Protein AF-A0A5C2RQ33-F1 (afdb_monomer_lite)

Sequence (122 aa):
REKHENQGYITQQNASLTKAIVAAMRERRAGTFMRWVKGHNSHPGNEKADELSGLGALKQVHGMIDLSVSTKLKLTGCKLTWLTQKLAYSAIRQRKQLTLTPRRRTAANLSRSHLSPTMYPS

Foldseek 3Di:
DVLCLQQLVLPPPCSLVVLLVVQVCVVDPDHDDDDDDDPPPPPVVVVVVVVVVVVQVPDPDHDDDDSDGDPVSDRPGHNPVSDDPVSVVSNVVVVVVVVDDPDPVVVVVVVVVVDDDPDDDD

Secondary structure (DSSP, 8-state):
-HHHHHTTTTT-TTHHHHHHHHHHHHH-SS--------TTS--HHHHHHHHHHHHHHT-SSPPPPP----GGG---S--GGG--HHHHHHHHHHHHHHHPPPPHHHHHHHHHHSS-------

Radius of gyration: 21.96 Å; chains: 1; bounding box: 47×55×38 Å

Structure (mmCIF, N/CA/C/O backbone):
data_AF-A0A5C2RQ33-F1
#
_entry.id   AF-A0A5C2RQ33-F1
#
loop_
_atom_site.group_PDB
_atom_site.id
_atom_site.type_symbol
_atom_site.label_atom_id
_atom_site.label_alt_id
_atom_site.label_comp_id
_atom_site.label_asym_id
_atom_site.label_entity_id
_atom_site.label_seq_id
_atom_site.pdbx_PDB_ins_code
_atom_site.Cartn_x
_atom_site.Cartn_y
_atom_site.Cartn_z
_atom_site.occupancy
_atom_site.B_iso_or_equiv
_atom_site.auth_seq_id
_atom_site.auth_comp_id
_atom_site.auth_asym_id
_atom_site.auth_atom_id
_atom_site.pdbx_PDB_model_num
ATOM 1 N N . ARG A 1 1 ? 0.326 -11.639 4.647 1.00 68.00 1 ARG A N 1
ATOM 2 C CA . ARG A 1 1 ? -0.815 -11.301 3.758 1.00 68.00 1 ARG A CA 1
ATOM 3 C C . ARG A 1 1 ? -2.142 -11.319 4.509 1.00 68.00 1 ARG A C 1
ATOM 5 O O . ARG A 1 1 ? -2.719 -10.256 4.682 1.00 68.00 1 ARG A O 1
ATOM 12 N N . GLU A 1 2 ? -2.588 -12.477 5.001 1.00 86.62 2 GLU A N 1
ATOM 13 C CA . GLU A 1 2 ? -3.918 -12.633 5.610 1.00 86.62 2 GLU A CA 1
ATOM 14 C C . GLU A 1 2 ? -4.173 -11.667 6.774 1.00 86.62 2 GLU A C 1
ATOM 16 O O . GLU A 1 2 ? -5.190 -10.990 6.802 1.00 86.62 2 GLU A O 1
ATOM 21 N N . LYS A 1 3 ? -3.193 -11.492 7.666 1.00 91.12 3 LYS A N 1
ATOM 22 C CA . LYS A 1 3 ? -3.263 -10.504 8.751 1.00 91.12 3 LYS A CA 1
ATOM 23 C C . LYS A 1 3 ? -3.561 -9.079 8.263 1.00 91.12 3 LYS A C 1
ATOM 25 O O . LYS A 1 3 ? -4.357 -8.384 8.883 1.00 91.12 3 LYS A O 1
ATOM 30 N N . HIS A 1 4 ? -2.938 -8.635 7.169 1.00 91.94 4 HIS A N 1
ATOM 31 C CA . HIS A 1 4 ? -3.138 -7.278 6.644 1.00 91.94 4 HIS A CA 1
ATOM 32 C C . HIS A 1 4 ? -4.530 -7.116 6.029 1.00 91.94 4 HIS A C 1
ATOM 34 O O . HIS A 1 4 ? -5.167 -6.086 6.239 1.00 91.94 4 HIS A O 1
ATOM 40 N N . GLU A 1 5 ? -5.018 -8.150 5.338 1.00 90.81 5 GLU A N 1
ATOM 41 C CA . GLU A 1 5 ? -6.396 -8.207 4.845 1.00 90.81 5 GLU A CA 1
ATOM 42 C C . GLU A 1 5 ? -7.389 -8.213 6.013 1.00 90.81 5 GLU A C 1
ATOM 44 O O . GLU A 1 5 ? -8.318 -7.415 6.041 1.00 90.81 5 GLU A O 1
ATOM 49 N N . ASN A 1 6 ? -7.155 -9.021 7.044 1.00 93.38 6 ASN A N 1
ATOM 50 C CA . ASN A 1 6 ? -8.017 -9.063 8.221 1.00 93.38 6 ASN A CA 1
ATOM 51 C C . ASN A 1 6 ? -8.067 -7.707 8.935 1.00 93.38 6 ASN A C 1
ATOM 53 O O . ASN A 1 6 ? -9.138 -7.287 9.349 1.00 93.38 6 ASN A O 1
ATOM 57 N N . GLN A 1 7 ? -6.946 -6.985 9.005 1.00 94.25 7 GLN A N 1
ATOM 58 C CA . GLN A 1 7 ? -6.859 -5.643 9.588 1.00 94.25 7 GLN A CA 1
ATOM 59 C C . GLN A 1 7 ? -7.303 -4.511 8.642 1.00 94.25 7 GLN A C 1
ATOM 61 O O . GLN A 1 7 ? -7.201 -3.339 9.004 1.00 94.25 7 GLN A O 1
ATOM 66 N N . GLY A 1 8 ? -7.751 -4.800 7.417 1.00 92.38 8 GLY A N 1
ATOM 67 C CA . GLY A 1 8 ? -8.184 -3.767 6.468 1.00 92.38 8 GLY A CA 1
ATOM 68 C C . GLY A 1 8 ? -7.064 -2.890 5.892 1.00 92.38 8 GLY A C 1
ATOM 69 O O . GLY A 1 8 ? -7.355 -1.877 5.248 1.00 92.38 8 GLY A O 1
ATOM 70 N N . TYR A 1 9 ? -5.796 -3.267 6.102 1.00 94.31 9 TYR A N 1
ATOM 71 C CA . TYR A 1 9 ? -4.586 -2.494 5.780 1.00 94.31 9 TYR A CA 1
ATOM 72 C C . TYR A 1 9 ? -4.488 -1.124 6.470 1.00 94.31 9 TYR A C 1
ATOM 74 O O . TYR A 1 9 ? -3.734 -0.266 6.024 1.00 94.31 9 TYR A O 1
ATOM 82 N N . ILE A 1 10 ? -5.220 -0.910 7.567 1.00 92.62 10 ILE A N 1
ATOM 83 C CA . ILE A 1 10 ? -5.326 0.395 8.247 1.00 92.62 10 ILE A CA 1
ATOM 84 C C . ILE A 1 10 ? -3.953 0.957 8.656 1.00 92.62 10 ILE A C 1
ATOM 86 O O . ILE A 1 10 ? -3.742 2.163 8.635 1.00 92.62 10 ILE A O 1
ATOM 90 N N . THR A 1 11 ? -3.001 0.108 9.034 1.00 90.62 11 THR A N 1
ATOM 91 C CA . THR A 1 11 ? -1.686 0.538 9.540 1.00 90.62 11 THR A CA 1
ATOM 92 C C . THR A 1 11 ? -0.594 0.598 8.472 1.00 90.62 11 THR A C 1
ATOM 94 O O . THR A 1 11 ? 0.537 0.956 8.789 1.00 90.62 11 THR A O 1
ATOM 97 N N . GLN A 1 12 ? -0.896 0.224 7.227 1.00 91.44 12 GLN A N 1
ATOM 98 C CA . GLN A 1 12 ? 0.102 0.102 6.165 1.00 91.44 12 GLN A CA 1
ATOM 99 C C . GLN A 1 12 ? 0.231 1.417 5.393 1.00 91.44 12 GLN A C 1
ATOM 101 O O . GLN A 1 12 ? -0.769 1.976 4.952 1.00 91.44 12 GLN A O 1
ATOM 106 N N . GLN A 1 13 ? 1.461 1.890 5.187 1.00 90.38 13 GLN A N 1
ATOM 107 C CA . GLN A 1 13 ? 1.712 3.133 4.445 1.00 90.38 13 GLN A CA 1
ATOM 108 C C . GLN A 1 13 ? 1.361 2.983 2.956 1.00 90.38 13 GLN A C 1
ATOM 110 O O . GLN A 1 13 ? 0.690 3.826 2.374 1.00 90.38 13 GLN A O 1
ATOM 115 N N . ASN A 1 14 ? 1.734 1.853 2.355 1.00 91.69 14 ASN A N 1
ATOM 116 C CA . ASN A 1 14 ? 1.475 1.504 0.956 1.00 91.69 14 ASN A CA 1
ATOM 117 C C . ASN A 1 14 ? 0.171 0.696 0.780 1.00 91.69 14 ASN A C 1
ATOM 119 O O . ASN A 1 14 ? 0.084 -0.202 -0.066 1.00 91.69 14 ASN A O 1
ATOM 123 N N . ALA A 1 15 ? -0.849 0.983 1.599 1.00 91.38 15 ALA A N 1
ATOM 124 C CA . ALA A 1 15 ? -2.102 0.229 1.619 1.00 91.38 15 ALA A CA 1
ATOM 125 C C . ALA A 1 15 ? -2.817 0.214 0.258 1.00 91.38 15 ALA A C 1
ATOM 127 O O . ALA A 1 15 ? -3.331 -0.830 -0.137 1.00 91.38 15 ALA A O 1
ATOM 128 N N . SER A 1 16 ? -2.847 1.341 -0.460 1.00 90.88 16 SER A N 1
ATOM 129 C CA . SER A 1 16 ? -3.486 1.453 -1.781 1.00 90.88 16 SER A CA 1
ATOM 130 C C . SER A 1 16 ? -2.819 0.545 -2.815 1.00 90.88 16 SER A C 1
ATOM 132 O O . SER A 1 16 ? -3.492 -0.295 -3.409 1.00 90.88 16 SER A O 1
ATOM 134 N N . LEU A 1 17 ? -1.493 0.645 -2.952 1.00 93.25 17 LEU A N 1
ATOM 135 C CA . LEU A 1 17 ? -0.692 -0.185 -3.857 1.00 93.25 17 LEU A CA 1
ATOM 136 C C . LEU A 1 17 ? -0.857 -1.672 -3.543 1.00 93.25 17 LEU A C 1
ATOM 138 O O . LEU A 1 17 ? -1.127 -2.478 -4.428 1.00 93.25 17 LEU A O 1
ATOM 142 N N . THR A 1 18 ? -0.766 -2.040 -2.263 1.00 92.31 18 THR A N 1
ATOM 143 C CA . THR A 1 18 ? -0.880 -3.445 -1.855 1.00 92.31 18 THR A CA 1
ATOM 144 C C . THR A 1 18 ? -2.270 -4.009 -2.157 1.00 92.31 18 THR A C 1
ATOM 146 O O . THR A 1 18 ? -2.381 -5.142 -2.622 1.00 92.31 18 THR A O 1
ATOM 149 N N . LYS A 1 19 ? -3.338 -3.229 -1.928 1.00 92.38 19 LYS A N 1
ATOM 150 C CA . LYS A 1 19 ? -4.711 -3.631 -2.273 1.00 92.38 19 LYS A CA 1
ATOM 151 C C . LYS A 1 19 ? -4.877 -3.828 -3.778 1.00 92.38 19 LYS A C 1
ATOM 153 O O . LYS A 1 19 ? -5.444 -4.843 -4.172 1.00 92.38 19 LYS A O 1
ATOM 158 N N . ALA A 1 20 ? -4.357 -2.907 -4.589 1.00 92.94 20 ALA A N 1
ATOM 159 C CA . ALA A 1 20 ? -4.414 -2.996 -6.046 1.00 92.94 20 ALA A CA 1
ATOM 160 C C . ALA A 1 20 ? -3.680 -4.242 -6.568 1.00 92.94 20 ALA A C 1
ATOM 162 O O . ALA A 1 20 ? -4.258 -5.025 -7.315 1.00 92.94 20 ALA A O 1
ATOM 163 N N . ILE A 1 21 ? -2.458 -4.498 -6.088 1.00 92.38 21 ILE A N 1
ATOM 164 C CA . ILE A 1 21 ? -1.666 -5.677 -6.475 1.00 92.38 21 ILE A CA 1
ATOM 165 C C . ILE A 1 21 ? -2.395 -6.977 -6.112 1.00 92.38 21 ILE A C 1
ATOM 167 O O . ILE A 1 21 ? -2.544 -7.864 -6.952 1.00 92.38 21 ILE A O 1
ATOM 171 N N . VAL A 1 22 ? -2.883 -7.099 -4.871 1.00 91.62 22 VAL A N 1
ATOM 172 C CA . VAL A 1 22 ? -3.593 -8.311 -4.424 1.00 91.62 22 VAL A CA 1
ATOM 173 C C . VAL A 1 22 ? -4.889 -8.521 -5.210 1.00 91.62 22 VAL A C 1
ATOM 175 O O . VAL A 1 22 ? -5.224 -9.665 -5.521 1.00 91.62 22 VAL A O 1
ATOM 178 N N . ALA A 1 23 ? -5.612 -7.449 -5.537 1.00 91.62 23 ALA A N 1
ATOM 179 C CA . ALA A 1 23 ? -6.816 -7.529 -6.354 1.00 91.62 23 ALA A CA 1
ATOM 180 C C . ALA A 1 23 ? -6.507 -7.978 -7.787 1.00 91.62 23 ALA A C 1
ATOM 182 O O . ALA A 1 23 ? -7.103 -8.951 -8.242 1.00 91.62 23 ALA A O 1
ATOM 183 N N . ALA A 1 24 ? -5.525 -7.359 -8.448 1.00 90.81 24 ALA A N 1
ATOM 184 C CA . ALA A 1 24 ? -5.109 -7.720 -9.803 1.00 90.81 24 ALA A CA 1
ATOM 185 C C . ALA A 1 24 ? -4.664 -9.191 -9.899 1.00 90.81 24 ALA A C 1
ATOM 187 O O . ALA A 1 24 ? -4.998 -9.898 -10.848 1.00 90.81 24 ALA A O 1
ATOM 188 N N . MET A 1 25 ? -3.968 -9.694 -8.874 1.00 91.00 25 MET A N 1
ATOM 189 C CA . MET A 1 25 ? -3.584 -11.109 -8.798 1.00 91.00 25 MET A CA 1
ATOM 190 C C . MET A 1 25 ? -4.780 -12.052 -8.647 1.00 91.00 25 MET A C 1
ATOM 192 O O . MET A 1 25 ? -4.743 -13.159 -9.176 1.00 91.00 25 MET A O 1
ATOM 196 N N . ARG A 1 26 ? -5.827 -11.640 -7.919 1.00 89.81 26 ARG A N 1
ATOM 197 C CA . ARG A 1 26 ? -7.056 -12.430 -7.722 1.00 89.81 26 ARG A CA 1
ATOM 198 C C . ARG A 1 26 ? -7.991 -12.397 -8.926 1.00 89.81 26 ARG A C 1
ATOM 200 O O . ARG A 1 26 ? -8.752 -13.336 -9.115 1.00 89.81 26 ARG A O 1
ATOM 207 N N . GLU A 1 27 ? -7.966 -11.320 -9.699 1.00 91.06 27 GLU A N 1
ATOM 208 C CA . GLU A 1 27 ? -8.789 -11.169 -10.900 1.00 91.06 27 GLU A CA 1
ATOM 209 C C . GLU A 1 27 ? -8.307 -12.058 -12.054 1.00 91.06 27 GLU A C 1
ATOM 211 O O . GLU A 1 27 ? -9.091 -12.477 -12.908 1.00 91.06 27 GLU A O 1
ATOM 216 N N . ARG A 1 28 ? -7.016 -12.405 -12.062 1.00 90.00 28 ARG A N 1
ATOM 217 C CA . ARG A 1 28 ? -6.440 -13.309 -13.055 1.00 90.00 28 ARG A CA 1
ATOM 218 C C . ARG A 1 28 ? -7.083 -14.699 -12.954 1.00 90.00 28 ARG A C 1
ATOM 220 O O . ARG A 1 28 ? -7.052 -15.336 -11.908 1.00 90.00 28 ARG A O 1
ATOM 227 N N . ARG A 1 29 ? -7.604 -15.203 -14.080 1.00 88.69 29 ARG A N 1
ATOM 228 C CA . ARG A 1 29 ? -8.194 -16.557 -14.176 1.00 88.69 29 ARG A CA 1
ATOM 229 C C . ARG A 1 29 ? -7.180 -17.677 -13.921 1.00 88.69 29 ARG A C 1
ATOM 231 O O . ARG A 1 29 ? -7.537 -18.718 -13.387 1.00 88.69 29 ARG A O 1
ATOM 238 N N . ALA A 1 30 ? -5.930 -17.469 -14.330 1.00 91.88 30 ALA A N 1
ATOM 239 C CA . ALA A 1 30 ? -4.839 -18.408 -14.102 1.00 91.88 30 ALA A CA 1
ATOM 240 C C . ALA A 1 30 ? -4.173 -18.166 -12.741 1.00 91.88 30 ALA A C 1
ATOM 242 O O . ALA A 1 30 ? -4.028 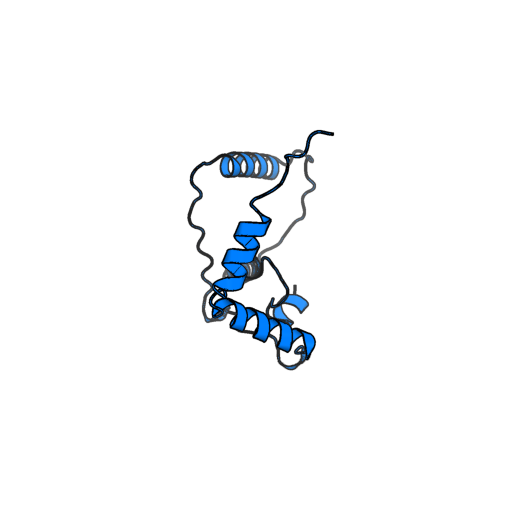-17.019 -12.311 1.00 91.88 30 ALA A O 1
ATOM 243 N N . GLY A 1 31 ? -3.702 -19.244 -12.107 1.00 89.44 31 GLY A N 1
ATOM 244 C CA . GLY A 1 31 ? -2.921 -19.164 -10.874 1.00 89.44 31 GLY A CA 1
ATOM 245 C C . GLY A 1 31 ? -1.692 -18.265 -11.037 1.00 89.44 31 GLY A C 1
ATOM 246 O O . GLY A 1 31 ? -0.985 -18.331 -12.042 1.00 89.44 31 GLY A O 1
ATOM 247 N N . THR A 1 32 ? -1.448 -17.409 -10.045 1.00 90.62 32 THR A N 1
ATOM 248 C CA . THR A 1 32 ? -0.268 -16.537 -10.003 1.00 90.62 32 THR A CA 1
ATOM 249 C C . THR A 1 32 ? 0.728 -17.094 -8.996 1.00 90.62 32 THR A C 1
ATOM 251 O O . THR A 1 32 ? 0.410 -17.207 -7.813 1.00 90.62 32 THR A O 1
ATOM 254 N N . PHE A 1 33 ? 1.938 -17.407 -9.455 1.00 90.75 33 PHE A N 1
ATOM 255 C CA . PHE A 1 33 ? 3.021 -17.926 -8.623 1.00 90.75 33 PHE A CA 1
ATOM 256 C C . PHE A 1 33 ? 4.157 -16.911 -8.565 1.00 90.75 33 PHE A C 1
ATOM 258 O O . PHE A 1 33 ? 4.562 -16.359 -9.586 1.00 90.75 33 PHE A O 1
ATOM 265 N N . MET A 1 34 ? 4.665 -16.658 -7.363 1.00 89.81 34 MET A N 1
ATOM 266 C CA . MET A 1 34 ? 5.806 -15.775 -7.147 1.00 89.81 34 MET A CA 1
ATOM 267 C C . MET A 1 34 ? 7.045 -16.618 -6.908 1.00 89.81 34 MET A C 1
ATOM 269 O O . MET A 1 34 ? 7.054 -17.474 -6.026 1.00 89.81 34 MET A O 1
ATOM 273 N N . ARG A 1 35 ? 8.102 -16.338 -7.664 1.00 90.31 35 ARG A N 1
ATOM 274 C CA . ARG A 1 35 ? 9.430 -16.889 -7.422 1.00 90.31 35 ARG A CA 1
ATOM 275 C C . ARG A 1 35 ? 10.338 -15.748 -7.004 1.00 90.31 35 ARG A C 1
ATOM 277 O O . ARG A 1 35 ? 10.472 -14.773 -7.737 1.00 90.31 35 ARG A O 1
ATOM 284 N N . TRP A 1 36 ? 10.957 -15.881 -5.840 1.00 90.00 36 TRP A N 1
ATOM 285 C CA . TRP A 1 36 ? 12.029 -14.979 -5.455 1.00 90.00 36 TRP A CA 1
ATOM 286 C C . TRP A 1 36 ? 13.283 -15.334 -6.257 1.00 90.00 36 TRP A C 1
ATOM 288 O O . TRP A 1 36 ? 13.737 -16.477 -6.232 1.00 90.00 36 TRP A O 1
ATOM 298 N N . VAL A 1 37 ? 13.805 -14.366 -7.004 1.00 88.00 37 VAL A N 1
ATOM 299 C CA . VAL A 1 37 ? 15.064 -14.479 -7.743 1.00 88.00 37 VAL A CA 1
ATOM 300 C C . VAL A 1 37 ? 16.051 -13.533 -7.072 1.00 88.00 37 VAL A C 1
ATOM 302 O O . VAL A 1 37 ? 15.730 -12.370 -6.834 1.00 88.00 37 VAL A O 1
ATOM 305 N N . LYS A 1 38 ? 17.234 -14.040 -6.712 1.00 85.81 38 LYS A N 1
ATOM 306 C CA . LYS A 1 38 ? 18.278 -13.223 -6.089 1.00 85.81 38 LYS A CA 1
ATOM 307 C C . LYS A 1 38 ? 18.785 -12.188 -7.100 1.00 85.81 38 LYS A C 1
ATOM 309 O O . LYS A 1 38 ? 19.072 -12.543 -8.244 1.00 85.81 38 LYS A O 1
ATOM 314 N N . GLY A 1 39 ? 18.927 -10.937 -6.661 1.00 80.31 39 GLY A N 1
ATOM 315 C CA . GLY A 1 39 ? 19.588 -9.897 -7.452 1.00 80.31 39 GLY A CA 1
ATOM 316 C C . GLY A 1 39 ? 21.011 -10.318 -7.832 1.00 80.31 39 GLY A C 1
ATOM 317 O O . GLY A 1 39 ? 21.681 -11.002 -7.054 1.00 80.31 39 GLY A O 1
ATOM 318 N N . HIS A 1 40 ? 21.449 -9.930 -9.032 1.00 69.44 40 HIS A N 1
ATOM 319 C CA . HIS A 1 40 ? 22.780 -10.222 -9.590 1.00 69.44 40 HIS A CA 1
ATOM 320 C C . HIS A 1 40 ? 23.092 -11.697 -9.902 1.00 69.44 40 HIS A C 1
ATOM 322 O O . HIS A 1 40 ? 24.252 -12.049 -10.075 1.00 69.44 40 HIS A O 1
ATOM 328 N N . ASN A 1 41 ? 22.086 -12.571 -10.025 1.00 73.12 41 ASN A N 1
ATOM 329 C CA . ASN A 1 41 ? 22.288 -13.954 -10.492 1.00 73.12 41 ASN A CA 1
ATOM 330 C C . ASN A 1 41 ? 22.253 -14.096 -12.032 1.00 73.12 41 ASN A C 1
ATOM 332 O O . ASN A 1 41 ? 21.888 -15.151 -12.546 1.00 73.12 41 ASN A O 1
ATOM 336 N N . SER A 1 42 ? 22.506 -13.006 -12.758 1.00 74.00 42 SER A N 1
ATOM 337 C CA . SER A 1 42 ? 22.449 -12.911 -14.223 1.00 74.00 42 SER A CA 1
ATOM 338 C C . SER A 1 42 ? 21.221 -13.529 -14.894 1.00 74.00 42 SER A C 1
ATOM 340 O O . SER A 1 42 ? 21.306 -14.100 -15.978 1.00 74.00 42 SER A O 1
ATOM 342 N N . HIS A 1 43 ? 20.048 -13.431 -14.255 1.00 85.38 43 HIS A N 1
ATOM 343 C CA . HIS A 1 43 ? 18.799 -13.842 -14.888 1.00 85.38 43 HIS A CA 1
ATOM 344 C C . HIS A 1 43 ? 18.383 -12.762 -15.899 1.00 85.38 43 HIS A C 1
ATOM 346 O O . HIS A 1 43 ? 17.967 -11.685 -15.457 1.00 85.38 43 HIS A O 1
ATOM 352 N N . PRO A 1 44 ? 18.374 -13.037 -17.218 1.00 89.31 44 PRO A N 1
ATOM 353 C CA . PRO A 1 44 ? 18.231 -11.986 -18.231 1.00 89.31 44 PRO A CA 1
ATOM 354 C C . PRO A 1 44 ? 16.950 -11.158 -18.068 1.00 89.31 44 PRO A C 1
ATOM 356 O O . PRO A 1 44 ? 16.950 -9.936 -18.183 1.00 89.31 44 PRO A O 1
ATOM 359 N N . GLY A 1 45 ? 15.842 -11.820 -17.712 1.00 88.62 45 GLY A N 1
ATOM 360 C CA . GLY A 1 45 ? 14.571 -11.136 -17.462 1.00 88.62 45 GLY A CA 1
ATOM 361 C C . GLY A 1 45 ? 14.565 -10.224 -16.227 1.00 88.62 45 GLY A C 1
ATOM 362 O O . GLY A 1 45 ? 13.850 -9.228 -16.229 1.00 88.62 45 GLY A O 1
ATOM 363 N N . ASN A 1 46 ? 15.348 -10.537 -15.186 1.00 90.75 46 ASN A N 1
ATOM 364 C CA . ASN A 1 46 ? 15.441 -9.682 -13.998 1.00 90.75 46 ASN A CA 1
ATOM 365 C C . ASN A 1 46 ? 16.333 -8.475 -14.287 1.00 90.75 46 ASN A C 1
ATOM 367 O O . ASN A 1 46 ? 15.951 -7.357 -13.977 1.00 90.75 46 ASN A O 1
ATOM 371 N N . GLU A 1 47 ? 17.470 -8.693 -14.953 1.00 90.81 47 GLU A N 1
ATOM 372 C CA . GLU A 1 47 ? 18.377 -7.612 -15.355 1.00 90.81 47 GLU A CA 1
ATOM 373 C C . GLU A 1 47 ? 17.676 -6.598 -16.263 1.00 90.81 47 GLU A C 1
ATOM 375 O O . GLU A 1 47 ? 17.772 -5.393 -16.036 1.00 90.81 47 GLU A O 1
ATOM 380 N N . LYS A 1 48 ? 16.886 -7.068 -17.240 1.00 92.12 48 LYS A N 1
ATOM 381 C CA . LYS A 1 48 ? 16.126 -6.156 -18.100 1.00 92.12 48 LYS A CA 1
ATOM 382 C C . LYS A 1 48 ? 15.033 -5.406 -17.336 1.00 92.12 48 LYS A C 1
ATOM 384 O O . LYS A 1 48 ? 14.768 -4.245 -17.638 1.00 92.12 48 LYS A O 1
ATOM 389 N N . ALA A 1 49 ? 14.398 -6.042 -16.350 1.00 92.00 49 ALA A N 1
ATOM 390 C CA . ALA A 1 49 ? 13.424 -5.377 -15.487 1.00 92.00 49 ALA A CA 1
ATOM 391 C C . ALA A 1 49 ? 14.080 -4.304 -14.597 1.00 92.00 49 ALA A C 1
ATOM 393 O O . ALA A 1 49 ? 13.501 -3.228 -14.429 1.00 92.00 49 ALA A O 1
ATOM 394 N N . ASP A 1 50 ? 15.286 -4.562 -14.086 1.00 91.38 50 ASP A N 1
ATOM 395 C CA . ASP A 1 50 ? 16.077 -3.597 -13.316 1.00 91.38 50 ASP A CA 1
ATOM 396 C C . ASP A 1 50 ? 16.471 -2.394 -14.193 1.00 91.38 50 ASP A C 1
ATOM 398 O O . ASP A 1 50 ? 16.250 -1.247 -13.802 1.00 91.38 50 ASP A O 1
ATOM 402 N N . GLU A 1 51 ? 16.949 -2.640 -15.420 1.00 93.19 51 GLU A N 1
ATOM 403 C CA . GLU A 1 51 ? 17.264 -1.593 -16.405 1.00 93.19 51 GLU A CA 1
ATOM 404 C C . GLU A 1 51 ? 16.032 -0.726 -16.718 1.00 93.19 51 GLU A C 1
ATOM 406 O O . GLU A 1 51 ? 16.089 0.502 -16.627 1.00 93.19 51 GLU A O 1
ATOM 411 N N . LEU A 1 52 ? 14.888 -1.350 -17.027 1.00 93.62 52 LEU A N 1
ATOM 412 C CA . LEU A 1 52 ? 13.639 -0.631 -17.307 1.00 93.62 52 LEU A CA 1
ATOM 413 C C . LEU A 1 52 ? 13.143 0.166 -16.093 1.00 93.62 52 LEU A C 1
ATOM 415 O O . LEU A 1 52 ? 12.598 1.259 -16.263 1.00 93.62 52 LEU A O 1
ATOM 419 N N . SER A 1 53 ? 13.345 -0.347 -14.878 1.00 91.56 53 SER A N 1
ATOM 420 C CA . SER A 1 53 ? 12.992 0.361 -13.643 1.00 91.56 53 SER A CA 1
ATOM 421 C C . SER A 1 53 ? 13.878 1.589 -13.430 1.00 91.56 53 SER A C 1
ATOM 423 O O . SER A 1 53 ? 13.363 2.657 -13.101 1.00 91.56 53 SER A O 1
ATOM 425 N N . GLY A 1 54 ? 15.185 1.474 -13.696 1.00 92.94 54 GLY A N 1
ATOM 426 C CA . GLY A 1 54 ? 16.121 2.600 -13.672 1.00 92.94 54 GLY A CA 1
ATOM 427 C C . GLY A 1 54 ? 15.754 3.679 -14.693 1.00 92.94 54 GLY A C 1
ATOM 428 O O . GLY A 1 54 ? 15.639 4.851 -14.340 1.00 92.94 54 GLY A O 1
ATOM 429 N N . LEU A 1 55 ? 15.462 3.285 -15.936 1.00 93.69 55 LEU A N 1
ATOM 430 C CA . LEU A 1 55 ? 14.979 4.209 -16.969 1.00 93.69 55 LEU A CA 1
ATOM 431 C C . LEU A 1 55 ? 13.665 4.888 -16.564 1.00 93.69 55 LEU A C 1
ATOM 433 O O . LEU A 1 55 ? 13.483 6.077 -16.810 1.00 93.69 55 LEU A O 1
ATOM 437 N N . GLY A 1 56 ? 12.751 4.149 -15.930 1.00 91.25 56 GLY A N 1
ATOM 438 C CA . GLY A 1 56 ? 11.507 4.689 -15.387 1.00 91.25 56 GLY A CA 1
ATOM 439 C C . GLY A 1 56 ? 11.735 5.741 -14.300 1.00 91.25 56 GLY A C 1
ATOM 440 O O . GLY A 1 56 ? 11.069 6.772 -14.319 1.00 91.25 56 GLY A O 1
ATOM 441 N N . ALA A 1 57 ? 12.698 5.514 -13.404 1.00 92.75 57 ALA A N 1
ATOM 442 C CA . ALA A 1 57 ? 13.048 6.443 -12.329 1.00 92.75 57 ALA A CA 1
ATOM 443 C C . ALA A 1 57 ? 13.652 7.764 -12.839 1.00 92.75 57 ALA A C 1
ATOM 445 O O . ALA A 1 57 ? 13.517 8.790 -12.179 1.00 92.75 57 ALA A O 1
ATOM 446 N N . LEU A 1 58 ? 14.286 7.750 -14.017 1.00 93.88 58 LEU A N 1
ATOM 447 C CA . LEU A 1 58 ? 14.876 8.938 -14.645 1.00 93.88 58 LEU A CA 1
ATOM 448 C C . LEU A 1 58 ? 13.865 9.790 -15.432 1.00 93.88 58 LEU A C 1
ATOM 450 O O . LEU A 1 58 ? 14.199 10.895 -15.862 1.00 93.88 58 LEU A O 1
ATOM 454 N N . LYS A 1 59 ? 12.635 9.309 -15.653 1.00 92.19 59 LYS A N 1
ATOM 455 C CA . LYS A 1 59 ? 11.623 10.077 -16.392 1.00 92.19 59 LYS A CA 1
ATOM 456 C C . LYS A 1 59 ? 11.162 11.282 -15.573 1.00 92.19 59 LYS A C 1
ATOM 458 O O . LYS A 1 59 ? 10.691 11.133 -14.452 1.00 92.19 59 LYS A O 1
ATOM 463 N N . GLN A 1 60 ? 11.207 12.467 -16.183 1.00 89.44 60 GLN A N 1
ATOM 464 C CA . GLN A 1 60 ? 10.696 13.702 -15.570 1.00 89.44 60 GLN A CA 1
ATOM 465 C C . GLN A 1 60 ? 9.180 13.664 -15.340 1.00 89.44 60 GLN A C 1
ATOM 467 O O . GLN A 1 60 ? 8.681 14.236 -14.375 1.00 89.44 60 GLN A O 1
ATOM 472 N N . VAL A 1 61 ? 8.449 12.981 -16.224 1.00 89.88 61 VAL A N 1
ATOM 473 C CA . VAL A 1 61 ? 6.997 12.808 -16.133 1.00 89.88 61 VAL A CA 1
ATOM 474 C C . VAL A 1 61 ? 6.694 11.341 -15.869 1.00 89.88 61 VAL A C 1
ATOM 476 O O . VAL A 1 61 ? 7.046 10.466 -16.665 1.00 89.88 61 VAL A O 1
ATOM 479 N N . HIS A 1 62 ? 6.022 11.070 -14.753 1.00 85.31 62 HIS A N 1
ATOM 480 C CA . HIS A 1 62 ? 5.547 9.734 -14.426 1.00 85.31 62 HIS A CA 1
ATOM 481 C C . HIS A 1 62 ? 4.203 9.450 -15.107 1.00 85.31 62 HIS A C 1
ATOM 483 O O . HIS A 1 62 ? 3.334 10.316 -15.213 1.00 85.31 62 HIS A O 1
ATOM 489 N N . GLY A 1 63 ? 4.008 8.204 -15.540 1.00 84.12 63 GLY A N 1
ATOM 490 C CA . GLY A 1 63 ? 2.701 7.749 -16.007 1.00 84.12 63 GLY A CA 1
ATOM 491 C C . GLY A 1 63 ? 1.684 7.715 -14.864 1.00 84.12 63 GLY A C 1
ATOM 492 O O . GLY A 1 63 ? 2.039 7.457 -13.712 1.00 84.12 63 GLY A O 1
ATOM 493 N N . MET A 1 64 ? 0.412 7.955 -15.180 1.00 86.94 64 MET A N 1
ATOM 494 C CA . MET A 1 64 ? -0.681 7.697 -14.243 1.00 86.94 64 MET A CA 1
ATOM 495 C C . MET A 1 64 ? -0.860 6.184 -14.093 1.00 86.94 64 MET A C 1
ATOM 497 O O . MET A 1 64 ? -1.042 5.479 -15.084 1.00 86.94 64 MET A O 1
ATOM 501 N N . ILE A 1 65 ? -0.800 5.688 -12.859 1.00 86.94 65 ILE A N 1
ATOM 502 C CA . ILE A 1 65 ? -1.046 4.278 -12.544 1.00 86.94 65 ILE A CA 1
ATOM 503 C C . ILE A 1 65 ? -2.476 4.160 -12.031 1.00 86.94 65 ILE A C 1
ATOM 505 O O . ILE A 1 65 ? -2.823 4.785 -11.026 1.00 86.94 65 ILE A O 1
ATOM 509 N N . ASP A 1 66 ? -3.295 3.348 -12.698 1.00 88.94 66 ASP A N 1
ATOM 510 C CA . ASP A 1 66 ? -4.626 3.036 -12.192 1.00 88.94 66 ASP A CA 1
ATOM 511 C C . ASP A 1 66 ? -4.530 2.065 -11.007 1.00 88.94 66 ASP A C 1
ATOM 513 O O . ASP A 1 66 ? -4.002 0.959 -11.116 1.00 88.94 66 ASP A O 1
ATOM 517 N N . LEU A 1 67 ? -5.033 2.508 -9.856 1.00 91.56 67 LEU A N 1
ATOM 518 C CA . LEU A 1 67 ? -5.121 1.721 -8.624 1.00 91.56 67 LEU A CA 1
ATOM 519 C C . LEU A 1 67 ? -6.570 1.338 -8.298 1.00 91.56 67 LEU A C 1
ATOM 521 O O . LEU A 1 67 ? -6.877 0.981 -7.154 1.00 91.56 67 LEU A O 1
ATOM 525 N N . SER A 1 68 ? -7.476 1.454 -9.272 1.00 89.69 68 SER A N 1
ATOM 526 C CA . SER A 1 68 ? -8.855 1.021 -9.130 1.00 89.69 68 SER A CA 1
ATOM 527 C C . SER A 1 68 ? -8.920 -0.485 -8.852 1.00 89.69 68 SER A C 1
ATOM 529 O O . SER A 1 68 ? -8.132 -1.291 -9.339 1.00 89.69 68 SER A O 1
ATOM 531 N N . VAL A 1 69 ? -9.843 -0.867 -7.971 1.00 88.38 69 VAL A N 1
ATOM 532 C CA . VAL A 1 69 ? -10.064 -2.261 -7.581 1.00 88.38 69 VAL A CA 1
ATOM 533 C C . VAL A 1 69 ? -11.523 -2.586 -7.829 1.00 88.38 69 VAL A C 1
ATOM 535 O O . VAL A 1 69 ? -12.402 -1.864 -7.345 1.00 88.38 69 VAL A O 1
ATOM 538 N N . SER A 1 70 ? -11.770 -3.691 -8.538 1.00 87.81 70 SER A N 1
ATOM 539 C CA . SER A 1 70 ? -13.110 -4.233 -8.761 1.00 87.81 70 SER A CA 1
ATOM 540 C C . SER A 1 70 ? -13.895 -4.306 -7.452 1.00 87.81 70 SER A C 1
ATOM 542 O O . SER A 1 70 ? -13.386 -4.756 -6.422 1.00 87.81 70 SER A O 1
ATOM 544 N N . THR A 1 71 ? -15.156 -3.880 -7.483 1.00 85.62 71 THR A N 1
ATOM 545 C CA . THR A 1 71 ? -16.021 -3.802 -6.295 1.00 85.62 71 THR A CA 1
ATOM 546 C C . THR A 1 71 ? -16.140 -5.139 -5.567 1.00 85.62 71 THR A C 1
ATOM 548 O O . THR A 1 71 ? -16.160 -5.155 -4.339 1.00 85.62 71 THR A O 1
ATOM 551 N N . LYS A 1 72 ? -16.111 -6.260 -6.301 1.00 89.06 72 LYS A N 1
ATOM 552 C CA . LYS A 1 72 ? -16.149 -7.626 -5.747 1.00 89.06 72 LYS A CA 1
ATOM 553 C C . LYS A 1 72 ? -14.923 -7.975 -4.895 1.00 89.06 72 LYS A C 1
ATOM 555 O O . LYS A 1 72 ? -15.016 -8.806 -4.000 1.00 89.06 72 LYS A O 1
ATOM 560 N N . LEU A 1 73 ? -13.777 -7.354 -5.175 1.00 86.38 73 LEU A N 1
ATOM 561 C CA . LEU A 1 73 ? -12.499 -7.594 -4.492 1.00 86.38 73 LEU A CA 1
ATOM 562 C C . LEU A 1 73 ? -12.113 -6.445 -3.551 1.00 86.38 73 LEU A C 1
ATOM 564 O O . LEU A 1 73 ? -11.074 -6.494 -2.887 1.00 86.38 73 LEU A O 1
ATOM 568 N N . LYS A 1 74 ? -12.943 -5.399 -3.483 1.00 87.75 74 LYS A N 1
ATOM 569 C CA . LYS A 1 74 ? -12.666 -4.197 -2.710 1.00 87.75 74 LYS A CA 1
ATOM 570 C C . LYS A 1 74 ? -12.878 -4.457 -1.225 1.00 87.75 74 LYS A C 1
ATOM 572 O O . LYS A 1 74 ? -13.998 -4.535 -0.731 1.00 87.75 74 LYS A O 1
ATOM 577 N N . LEU A 1 75 ? -11.774 -4.498 -0.489 1.00 85.12 75 LEU A N 1
ATOM 578 C CA . LEU A 1 75 ? -11.813 -4.576 0.962 1.00 85.12 75 LEU A CA 1
ATOM 579 C C . LEU A 1 75 ? -12.094 -3.193 1.576 1.00 85.12 75 LEU A C 1
ATOM 581 O O . LEU A 1 75 ? -11.271 -2.275 1.488 1.00 85.12 75 LEU A O 1
ATOM 585 N N . THR A 1 76 ? -13.251 -3.055 2.221 1.00 84.50 76 THR A N 1
ATOM 586 C CA . THR A 1 76 ? -13.759 -1.785 2.768 1.00 84.50 76 THR A CA 1
ATOM 587 C C . THR A 1 76 ? -13.305 -1.494 4.201 1.00 84.50 76 THR A C 1
ATOM 589 O O . THR A 1 76 ? -13.357 -0.342 4.636 1.00 84.50 76 THR A O 1
ATOM 592 N N . GLY A 1 77 ? -12.811 -2.495 4.935 1.00 88.81 77 GLY A N 1
ATOM 593 C CA . GLY A 1 77 ? -12.420 -2.331 6.334 1.00 88.81 77 GLY A CA 1
ATOM 594 C C . GLY A 1 77 ? -11.745 -3.553 6.951 1.00 88.81 77 GLY A C 1
ATOM 595 O O . GLY A 1 77 ? -11.312 -4.466 6.254 1.00 88.81 77 GLY A O 1
ATOM 596 N N . CYS A 1 78 ? -11.631 -3.521 8.277 1.00 93.31 78 CYS A N 1
ATOM 597 C CA . CYS A 1 78 ? -11.142 -4.624 9.100 1.00 93.31 78 CYS A CA 1
ATOM 598 C C . CYS A 1 78 ? -12.269 -5.639 9.348 1.00 93.31 78 CYS A C 1
ATOM 600 O O . CYS A 1 78 ? -13.420 -5.242 9.540 1.00 93.31 78 CYS A O 1
ATOM 602 N N . LYS A 1 79 ? -11.941 -6.934 9.392 1.00 94.50 79 LYS A N 1
ATOM 603 C CA . LYS A 1 79 ? -12.856 -7.970 9.885 1.00 94.50 79 LYS A CA 1
ATOM 604 C C . LYS A 1 79 ? -13.168 -7.705 11.356 1.00 94.50 79 LYS A C 1
ATOM 606 O O . LYS A 1 79 ? -12.257 -7.463 12.143 1.00 94.50 79 LYS A O 1
ATOM 611 N N . LEU A 1 80 ? -14.437 -7.813 11.743 1.00 93.88 80 LEU A N 1
ATOM 612 C CA . LEU A 1 80 ? -14.868 -7.493 13.108 1.00 93.88 80 LEU A CA 1
ATOM 613 C C . LEU A 1 80 ? -14.125 -8.318 14.172 1.00 93.88 80 LEU A C 1
ATOM 615 O O . LEU A 1 80 ? -13.698 -7.775 15.182 1.00 93.88 80 LEU A O 1
ATOM 619 N N . THR A 1 81 ? -13.870 -9.595 13.892 1.00 96.50 81 THR A N 1
ATOM 620 C CA . THR A 1 81 ? -13.124 -10.515 14.770 1.00 96.50 81 THR A CA 1
ATOM 621 C C . THR A 1 81 ? -11.659 -10.124 14.994 1.00 96.50 81 THR A C 1
ATOM 623 O O . THR A 1 81 ? -11.037 -10.603 15.934 1.00 96.50 81 THR A O 1
ATOM 626 N N . TRP A 1 82 ? -11.097 -9.254 14.151 1.00 94.81 82 TRP A N 1
ATOM 627 C CA . TRP A 1 82 ? -9.720 -8.750 14.244 1.00 94.81 82 TRP A CA 1
ATOM 628 C C . TRP A 1 82 ? -9.649 -7.287 14.694 1.00 94.81 82 TRP A C 1
ATOM 630 O O . TRP A 1 82 ? -8.559 -6.710 14.794 1.00 94.81 82 TRP A O 1
ATOM 640 N N . LEU A 1 83 ? -10.802 -6.661 14.936 1.00 96.06 83 LEU A N 1
ATOM 641 C CA . LEU A 1 83 ? -10.879 -5.266 15.323 1.00 96.06 83 LEU A CA 1
ATOM 642 C C . LEU A 1 83 ? -10.466 -5.107 16.786 1.00 96.06 83 LEU A C 1
ATOM 644 O O . LEU A 1 83 ? -11.115 -5.607 17.696 1.00 96.06 83 LEU A O 1
ATOM 648 N N . THR A 1 84 ? -9.399 -4.349 17.011 1.00 95.81 84 THR A N 1
ATOM 649 C CA . THR A 1 84 ? -8.991 -3.915 18.350 1.00 95.81 84 THR A CA 1
ATOM 650 C C . THR A 1 84 ? -9.279 -2.431 18.528 1.00 95.81 84 THR A C 1
ATOM 652 O O . THR A 1 84 ? -9.324 -1.684 17.547 1.00 95.81 84 THR A O 1
ATOM 655 N N . GLN A 1 85 ? -9.391 -1.972 19.778 1.00 96.88 85 GLN A N 1
ATOM 656 C CA . GLN A 1 85 ? -9.566 -0.549 20.089 1.00 96.88 85 GLN A CA 1
ATOM 657 C C . GLN A 1 85 ? -8.483 0.318 19.431 1.00 96.88 85 GLN A C 1
ATOM 659 O O . GLN A 1 85 ? -8.782 1.352 18.837 1.00 96.88 85 GLN A O 1
ATOM 664 N N . LYS A 1 86 ? -7.222 -0.135 19.471 1.00 95.75 86 LYS A N 1
ATOM 665 C CA . LYS A 1 86 ? -6.095 0.542 18.814 1.00 95.75 86 LYS A CA 1
ATOM 666 C C . LYS A 1 86 ? -6.328 0.687 17.309 1.00 95.75 86 LYS A C 1
ATOM 668 O O . LYS A 1 86 ? -6.144 1.771 16.765 1.00 95.75 86 LYS A O 1
ATOM 673 N N . LEU A 1 87 ? -6.748 -0.390 16.644 1.00 95.00 87 LEU A N 1
ATOM 674 C CA . LEU A 1 87 ? -6.977 -0.400 15.200 1.00 95.00 87 LEU A CA 1
ATOM 675 C C . LEU A 1 87 ? -8.167 0.486 14.804 1.00 95.00 87 LEU A C 1
ATOM 677 O O . LEU A 1 87 ? -8.068 1.260 13.850 1.00 95.00 87 LEU A O 1
ATOM 681 N N . ALA A 1 88 ? -9.260 0.417 15.568 1.00 95.50 88 ALA A N 1
ATOM 682 C CA . ALA A 1 88 ? -10.425 1.277 15.396 1.00 95.50 88 ALA A CA 1
ATOM 683 C C . ALA A 1 88 ? -10.042 2.755 15.548 1.00 95.50 88 ALA A C 1
ATOM 685 O O . ALA A 1 88 ? -10.337 3.570 14.671 1.00 95.50 88 ALA A O 1
ATOM 686 N N . TYR A 1 89 ? -9.309 3.087 16.613 1.00 96.56 89 TYR A N 1
ATOM 687 C CA . TYR A 1 89 ? -8.833 4.441 16.869 1.00 96.56 89 TYR A CA 1
ATOM 688 C C . TYR A 1 89 ? -7.941 4.961 15.736 1.00 96.56 89 TYR A C 1
ATOM 690 O O . TYR A 1 89 ? -8.164 6.066 15.241 1.00 96.56 89 TYR A O 1
ATOM 698 N N . SER A 1 90 ? -6.978 4.160 15.263 1.00 93.88 90 SER A N 1
ATOM 699 C CA . SER A 1 90 ? -6.125 4.527 14.127 1.00 93.88 90 SER A CA 1
ATOM 700 C C . SER A 1 90 ? -6.937 4.819 12.863 1.00 93.88 90 SER A C 1
ATOM 702 O O . SER A 1 90 ? -6.718 5.855 12.238 1.00 93.88 90 SER A O 1
ATOM 704 N N . ALA A 1 91 ? -7.907 3.967 12.516 1.00 93.56 91 ALA A N 1
ATOM 705 C CA . ALA A 1 91 ? -8.755 4.177 11.341 1.00 93.56 91 ALA A CA 1
ATOM 706 C C . ALA A 1 91 ? -9.610 5.445 11.454 1.00 93.56 91 ALA A C 1
ATOM 708 O O . ALA A 1 91 ? -9.713 6.215 10.500 1.00 93.56 91 ALA A O 1
ATOM 709 N N . ILE A 1 92 ? -10.216 5.684 12.620 1.00 94.12 92 ILE A N 1
ATOM 710 C CA . ILE A 1 92 ? -11.018 6.887 12.868 1.00 94.12 92 ILE A CA 1
ATOM 711 C C . ILE A 1 92 ? -10.139 8.133 12.763 1.00 94.12 92 ILE A C 1
ATOM 713 O O . ILE A 1 92 ? -10.521 9.095 12.099 1.00 94.12 92 ILE A O 1
ATOM 717 N N . ARG A 1 93 ? -8.949 8.114 13.375 1.00 93.50 93 ARG A N 1
ATOM 718 C CA . ARG A 1 93 ? -8.004 9.234 13.327 1.00 93.50 93 ARG A CA 1
ATOM 719 C C . ARG A 1 93 ? -7.578 9.546 11.894 1.00 93.50 93 ARG A C 1
ATOM 721 O O . ARG A 1 93 ? -7.616 10.711 11.517 1.00 93.50 93 ARG A O 1
ATOM 728 N N . GLN A 1 94 ? -7.242 8.531 11.097 1.00 90.88 94 GLN A N 1
ATOM 729 C CA . GLN A 1 94 ? -6.892 8.705 9.681 1.00 90.88 94 GLN A CA 1
ATOM 730 C C . GLN A 1 94 ? -8.038 9.332 8.883 1.00 90.88 94 GLN A C 1
ATOM 732 O O . GLN A 1 94 ? -7.821 10.301 8.164 1.00 90.88 94 GLN A O 1
ATOM 737 N N . ARG A 1 95 ? -9.274 8.844 9.057 1.00 90.81 95 ARG A N 1
ATOM 738 C CA . ARG A 1 95 ? -10.451 9.424 8.385 1.00 90.81 95 ARG A CA 1
ATOM 739 C C . ARG A 1 95 ? -10.674 10.878 8.778 1.00 90.81 95 ARG A C 1
ATOM 741 O O . ARG A 1 95 ? -10.873 11.717 7.909 1.00 90.81 95 ARG A O 1
ATOM 748 N N . LYS A 1 96 ? -10.595 11.186 10.076 1.00 92.12 96 LYS A N 1
ATOM 749 C CA . LYS A 1 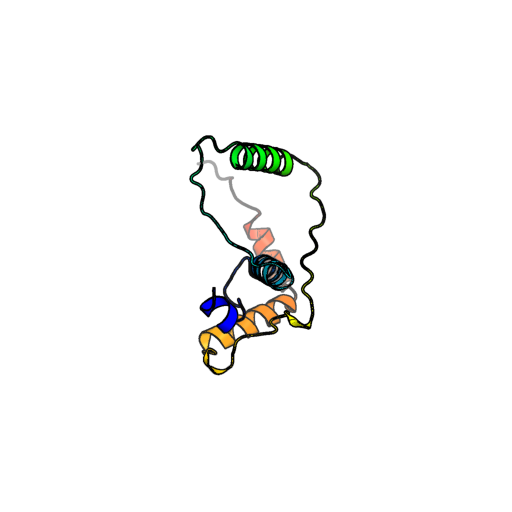96 ? -10.726 12.562 10.565 1.00 92.12 96 LYS A CA 1
ATOM 750 C C . LYS A 1 96 ? -9.630 13.456 9.996 1.00 92.12 96 LYS A C 1
ATOM 752 O O . LYS A 1 96 ? -9.931 14.569 9.588 1.00 92.12 96 LYS A O 1
ATOM 757 N N . GLN A 1 97 ? -8.395 12.966 9.903 1.00 89.25 97 GLN A N 1
ATOM 758 C CA . GLN A 1 97 ? -7.270 13.731 9.369 1.00 89.25 97 GLN A CA 1
ATOM 759 C C . GLN A 1 97 ? -7.489 14.194 7.922 1.00 89.25 97 GLN A C 1
ATOM 761 O O . GLN A 1 97 ? -7.096 15.308 7.603 1.00 89.25 97 GLN A O 1
ATOM 766 N N . LEU A 1 98 ? -8.179 13.408 7.087 1.00 86.62 98 LEU A N 1
ATOM 767 C CA . LEU A 1 98 ? -8.539 13.809 5.717 1.00 86.62 98 LEU A CA 1
ATOM 768 C C . LEU A 1 98 ? -9.518 14.992 5.670 1.00 8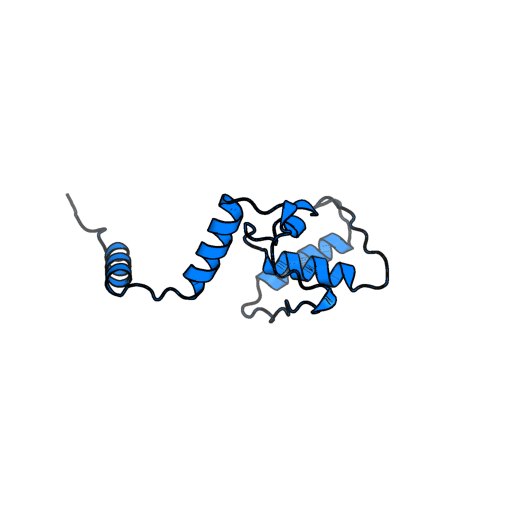6.62 98 LEU A C 1
ATOM 770 O O . LEU A 1 98 ? -9.551 15.726 4.691 1.00 86.62 98 LEU A O 1
ATOM 774 N N . THR A 1 99 ? -10.313 15.171 6.724 1.00 88.00 99 THR A N 1
ATOM 775 C CA . THR A 1 99 ? -11.297 16.260 6.844 1.00 88.00 99 THR A CA 1
ATOM 776 C C . THR A 1 99 ? -10.791 17.452 7.657 1.00 88.00 99 THR A C 1
ATOM 778 O O . THR A 1 99 ? -11.483 18.463 7.754 1.00 88.00 99 THR A O 1
ATOM 781 N N . LEU A 1 100 ? -9.611 17.350 8.282 1.00 83.44 100 LEU A N 1
ATOM 782 C CA . LEU A 1 100 ? -9.072 18.432 9.101 1.00 83.44 100 LEU A CA 1
ATOM 783 C C . LEU A 1 100 ? -8.551 19.559 8.208 1.00 83.44 100 LEU A C 1
ATOM 785 O O . LEU A 1 100 ? -7.603 19.376 7.449 1.00 83.44 100 LEU A O 1
ATOM 789 N N . THR A 1 101 ? -9.105 20.757 8.377 1.00 77.44 101 THR A N 1
ATOM 790 C CA . THR A 1 101 ? -8.485 21.979 7.869 1.00 77.44 101 THR A CA 1
ATOM 791 C C . THR A 1 101 ? -7.319 22.374 8.784 1.00 77.44 101 THR A C 1
ATOM 793 O O . THR A 1 101 ? -7.466 22.382 10.014 1.00 77.44 101 THR A O 1
ATOM 796 N N . PRO A 1 102 ? -6.129 22.685 8.239 1.00 71.94 102 PRO A N 1
ATOM 797 C CA . PRO A 1 102 ? -5.015 23.135 9.059 1.00 71.94 102 PRO A CA 1
ATOM 798 C C . PRO A 1 102 ? -5.392 24.446 9.755 1.00 71.94 102 PRO A C 1
ATOM 800 O O . PRO A 1 102 ? -5.802 25.420 9.122 1.00 71.94 102 PRO A O 1
ATOM 803 N N . ARG A 1 103 ? -5.260 24.483 11.086 1.00 74.19 103 ARG A N 1
ATOM 804 C CA . ARG A 1 103 ? -5.511 25.705 11.859 1.00 74.19 103 ARG A CA 1
ATOM 805 C C . ARG A 1 103 ? -4.538 26.790 11.399 1.00 74.19 103 ARG A C 1
ATOM 807 O O . ARG A 1 103 ? -3.326 26.601 11.501 1.00 74.19 103 ARG A O 1
ATOM 814 N N . ARG A 1 104 ? -5.064 27.948 10.974 1.00 70.31 104 ARG A N 1
ATOM 815 C CA . ARG A 1 104 ? -4.284 29.109 10.486 1.00 70.31 104 ARG A CA 1
ATOM 816 C C . ARG A 1 104 ? -3.067 29.439 11.361 1.00 70.31 104 ARG A C 1
ATOM 818 O O . ARG A 1 104 ? -1.974 29.625 10.841 1.00 70.31 104 ARG A O 1
ATOM 825 N N . ARG A 1 105 ? -3.236 29.446 12.689 1.00 71.88 105 ARG A N 1
ATOM 826 C CA . ARG A 1 105 ? -2.149 29.705 13.653 1.00 71.88 105 ARG A CA 1
ATOM 827 C C . ARG A 1 105 ? -1.045 28.645 13.634 1.00 71.88 105 ARG A C 1
ATOM 829 O O . ARG A 1 105 ? 0.124 28.991 13.729 1.00 71.88 105 ARG A O 1
ATOM 836 N N . THR A 1 106 ? -1.393 27.368 13.500 1.00 71.19 106 THR A N 1
ATOM 837 C CA . THR A 1 106 ? -0.407 26.280 13.452 1.00 71.19 106 THR A CA 1
ATOM 838 C C . THR A 1 106 ? 0.396 26.328 12.154 1.00 71.19 106 THR A C 1
ATOM 840 O O . THR A 1 106 ? 1.608 26.153 12.197 1.00 71.19 106 THR A O 1
ATOM 843 N N . ALA A 1 107 ? -0.245 26.650 11.026 1.00 73.25 107 ALA A N 1
ATOM 844 C CA . ALA A 1 107 ? 0.449 26.865 9.756 1.00 73.25 107 ALA A CA 1
ATOM 845 C C . ALA A 1 107 ? 1.418 28.059 9.825 1.00 73.25 107 ALA A C 1
ATOM 847 O O . ALA A 1 107 ? 2.574 27.920 9.439 1.00 73.25 107 ALA A O 1
ATOM 848 N N . ALA A 1 108 ? 0.978 29.188 10.398 1.00 74.19 108 ALA A N 1
ATOM 849 C CA . ALA A 1 108 ? 1.814 30.377 10.582 1.00 74.19 108 ALA A CA 1
ATOM 850 C C . ALA A 1 108 ? 3.007 30.139 11.530 1.00 74.19 108 ALA A C 1
ATOM 852 O O . ALA A 1 108 ? 4.096 30.663 11.313 1.00 74.19 108 ALA A O 1
ATOM 853 N N . ASN A 1 109 ? 2.829 29.326 12.576 1.00 73.06 109 ASN A N 1
ATOM 854 C CA . ASN A 1 109 ? 3.917 28.978 13.491 1.00 73.06 109 ASN A CA 1
ATOM 855 C C . ASN A 1 109 ? 4.909 27.993 12.856 1.00 73.06 109 ASN A C 1
ATOM 857 O O . ASN A 1 109 ? 6.112 28.143 13.048 1.00 73.06 109 ASN A O 1
ATOM 861 N N . LEU A 1 110 ? 4.430 27.022 12.069 1.00 75.12 110 LEU A N 1
ATOM 862 C CA . LEU A 1 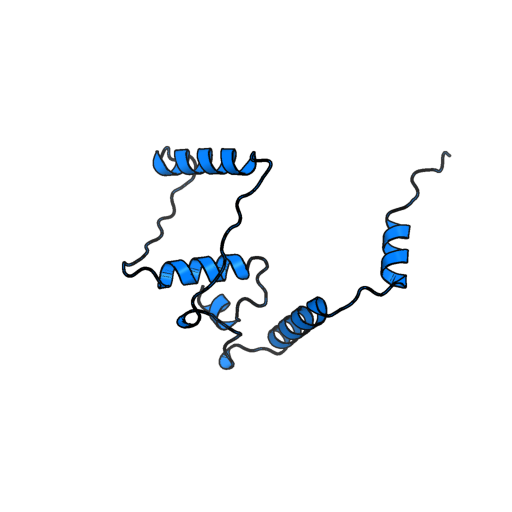110 ? 5.301 26.116 11.318 1.00 75.12 110 LEU A CA 1
ATOM 863 C C . LEU A 1 110 ? 6.113 26.883 10.268 1.00 75.12 110 LEU A C 1
ATOM 865 O O . LEU 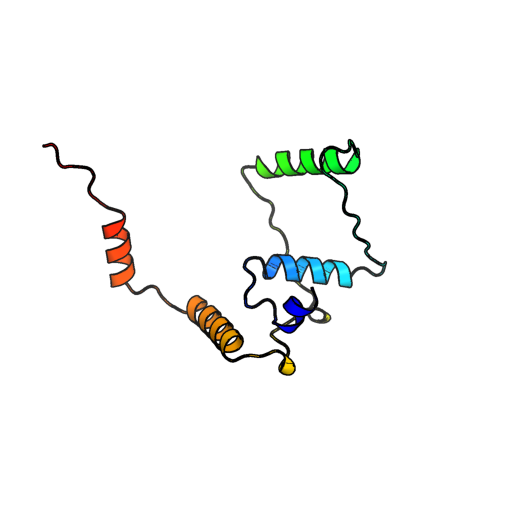A 1 110 ? 7.332 26.745 10.257 1.00 75.12 110 LEU A O 1
ATOM 869 N N . SER A 1 111 ? 5.496 27.770 9.479 1.00 73.56 111 SER A N 1
ATOM 870 C CA . SER A 1 111 ? 6.228 28.604 8.512 1.00 73.56 111 SER A CA 1
ATOM 871 C C . SER A 1 111 ? 7.266 29.497 9.190 1.00 73.56 111 SER A C 1
ATOM 873 O O . SER A 1 111 ? 8.372 29.645 8.686 1.00 73.56 111 SER A O 1
ATOM 875 N N . ARG A 1 112 ? 6.943 30.039 10.370 1.00 65.94 112 ARG A N 1
ATOM 876 C CA . ARG A 1 112 ? 7.865 30.855 11.168 1.00 65.94 112 ARG A CA 1
ATOM 877 C C . ARG A 1 112 ? 8.998 30.035 11.795 1.00 65.94 112 ARG A C 1
ATOM 879 O O . ARG A 1 112 ? 10.090 30.554 11.924 1.00 65.94 112 ARG A O 1
ATOM 886 N N . SER A 1 113 ? 8.779 28.762 12.127 1.00 62.72 113 SER A N 1
ATOM 887 C CA . SER A 1 113 ? 9.848 27.852 12.582 1.00 62.72 113 SER A CA 1
ATOM 888 C C . SER A 1 113 ? 10.771 27.380 11.454 1.00 62.72 113 SER A C 1
ATOM 890 O O . SER A 1 113 ? 11.919 27.038 11.706 1.00 62.72 113 SER A O 1
ATOM 892 N N . HIS A 1 114 ? 10.275 27.359 10.212 1.00 59.59 114 HIS A N 1
ATOM 893 C CA . HIS A 1 114 ? 11.082 27.069 9.020 1.00 59.59 114 HIS A CA 1
ATOM 894 C C . HIS A 1 114 ? 11.830 28.323 8.523 1.00 59.59 114 HIS A C 1
ATOM 896 O O . HIS A 1 114 ? 12.699 28.219 7.662 1.00 59.59 114 HIS A O 1
ATOM 902 N N . LEU A 1 115 ? 11.519 29.500 9.083 1.00 52.94 115 LEU A N 1
ATOM 903 C CA . LEU A 1 115 ? 12.177 30.777 8.827 1.00 52.94 115 LEU A CA 1
ATOM 904 C C . LEU A 1 115 ? 12.900 31.269 10.100 1.00 52.94 115 LEU A C 1
ATOM 906 O O . LEU A 1 115 ? 12.344 32.064 10.857 1.00 52.94 115 LEU A O 1
ATOM 910 N N . SER A 1 116 ? 14.188 30.905 10.219 1.00 47.34 116 SER A N 1
ATOM 911 C CA . SER A 1 116 ? 15.281 31.537 11.022 1.00 47.34 116 SER A CA 1
ATOM 912 C C . SER A 1 116 ? 15.659 30.857 12.360 1.00 47.34 116 SER A C 1
ATOM 914 O O . SER A 1 116 ? 14.760 30.310 13.000 1.00 47.34 116 SER A O 1
ATOM 916 N N . PRO A 1 117 ? 16.933 30.934 12.852 1.00 50.75 117 PRO A N 1
ATOM 917 C CA . PRO A 1 117 ? 18.026 31.846 12.449 1.00 50.75 117 PRO A CA 1
ATOM 918 C C . PRO A 1 117 ? 19.452 31.222 12.383 1.00 50.75 117 PRO A C 1
ATOM 920 O O . PRO A 1 117 ? 20.041 30.873 13.403 1.00 50.75 117 PRO A O 1
ATOM 923 N N . THR A 1 118 ? 20.088 31.200 11.207 1.00 48.72 118 THR A N 1
ATOM 924 C CA . THR A 1 118 ? 21.562 31.134 11.093 1.00 48.72 118 THR A CA 1
ATOM 925 C C . THR A 1 118 ? 22.108 32.549 10.917 1.00 48.72 118 THR A C 1
ATOM 927 O O . THR A 1 118 ? 22.459 32.945 9.811 1.00 48.72 118 THR A O 1
ATOM 930 N N . MET A 1 119 ? 22.098 33.361 11.971 1.00 45.84 119 MET A N 1
ATOM 931 C CA . MET A 1 119 ? 22.845 34.624 11.992 1.00 45.84 119 MET A CA 1
ATOM 932 C C . MET A 1 119 ? 23.014 35.103 13.435 1.00 45.84 119 MET A C 1
ATOM 934 O O . MET A 1 119 ? 22.187 35.843 13.952 1.00 45.84 119 MET A O 1
ATOM 938 N N . TYR A 1 120 ? 24.095 34.661 14.071 1.00 45.44 120 TYR A N 1
ATOM 939 C CA . TYR A 1 120 ? 24.763 35.393 15.146 1.00 45.44 120 TYR A CA 1
ATOM 940 C C . TYR A 1 120 ? 26.267 35.118 15.011 1.00 45.44 120 TYR A C 1
ATOM 942 O O . TYR A 1 120 ? 26.666 33.968 15.205 1.00 45.44 120 TYR A O 1
ATOM 950 N N . PRO A 1 121 ? 27.100 36.100 14.616 1.00 50.78 121 PRO A N 1
ATOM 951 C CA . PRO A 1 121 ? 28.538 35.999 14.799 1.00 50.78 121 PRO A CA 1
ATOM 952 C C . PR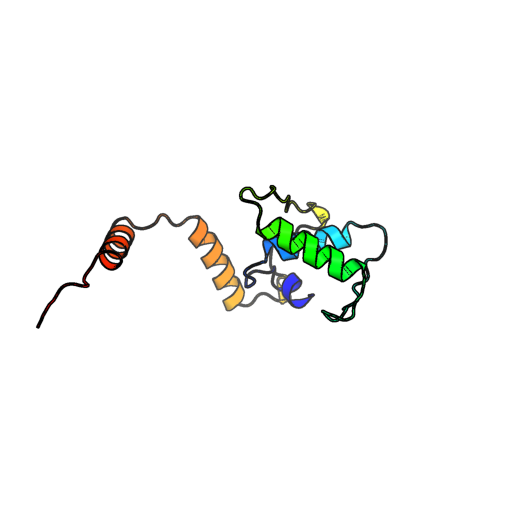O A 1 121 ? 28.897 36.383 16.243 1.00 50.78 121 PRO A C 1
ATOM 954 O O . PRO A 1 121 ? 28.244 37.244 16.839 1.00 50.78 121 PRO A O 1
ATOM 957 N N . SER A 1 122 ? 29.894 35.681 16.781 1.00 64.56 122 SER A N 1
ATOM 958 C CA . SER A 1 122 ? 30.489 35.860 18.111 1.00 64.56 122 SER A CA 1
ATOM 959 C C . SER A 1 122 ? 31.273 37.159 18.254 1.00 64.56 122 SER A C 1
ATOM 961 O O . SER A 1 122 ? 31.851 37.606 17.237 1.00 64.56 122 SER A O 1
#

Organism: NCBI:txid1328759

InterPro domains:
  IPR002156 Ribonuclease H domain [PS50879] (1-58)
  IPR012337 Ribonuclease H-like superfamily [SSF53098] (10-60)
  IPR036397 Ribonuclease H superfamily [G3DSA:3.30.420.10] (1-76)

pLDDT: mean 85.3, std 12.04, range [45.44, 96.88]